Protein AF-A0A932L4J0-F1 (afdb_monomer)

Radius of gyration: 14.13 Å; Cα contacts (8 Å, |Δi|>4): 69; chains: 1; bounding box: 33×28×38 Å

Structure (mmCIF, N/CA/C/O backbone):
data_AF-A0A932L4J0-F1
#
_entry.id   AF-A0A932L4J0-F1
#
loop_
_atom_site.group_PDB
_atom_site.id
_atom_site.type_symbol
_atom_site.label_atom_id
_atom_site.label_alt_id
_atom_site.label_comp_id
_atom_site.label_asym_id
_atom_site.label_entity_id
_atom_site.label_seq_id
_atom_site.pdbx_PDB_ins_code
_atom_site.Cartn_x
_atom_site.Cartn_y
_atom_site.Cartn_z
_atom_site.occupancy
_atom_site.B_iso_or_equiv
_atom_site.auth_seq_id
_atom_site.auth_comp_id
_atom_site.auth_asym_id
_atom_site.auth_atom_id
_atom_site.pdbx_PDB_model_num
ATOM 1 N N . SER A 1 1 ? 2.624 -9.296 25.847 1.00 69.25 1 SER A N 1
ATOM 2 C CA . SER A 1 1 ? 1.754 -9.720 24.730 1.00 69.25 1 SER A CA 1
ATOM 3 C C . SER A 1 1 ? 2.386 -9.257 23.426 1.00 69.25 1 SER A C 1
ATOM 5 O O . SER A 1 1 ? 2.807 -8.110 23.346 1.00 69.25 1 SER A O 1
ATOM 7 N N . HIS A 1 2 ? 2.516 -10.139 22.432 1.00 87.06 2 HIS A N 1
ATOM 8 C CA . HIS A 1 2 ? 3.048 -9.803 21.106 1.00 87.06 2 HIS A CA 1
ATOM 9 C C . HIS A 1 2 ? 1.940 -9.972 20.069 1.00 87.06 2 HIS A C 1
ATOM 11 O O . HIS A 1 2 ? 1.281 -11.006 20.039 1.00 87.06 2 HIS A O 1
ATOM 17 N N . GLY A 1 3 ? 1.718 -8.951 19.247 1.00 91.12 3 GLY A N 1
ATOM 18 C CA . GLY A 1 3 ? 0.709 -8.976 18.195 1.00 91.12 3 GLY A CA 1
ATOM 19 C C . GLY A 1 3 ? 0.519 -7.600 17.570 1.00 91.12 3 GLY A C 1
ATOM 20 O O . GLY A 1 3 ? 0.866 -6.583 18.168 1.00 91.12 3 GLY A O 1
ATOM 21 N N . SER A 1 4 ? -0.031 -7.580 16.362 1.00 94.94 4 SER A N 1
ATOM 22 C CA . SER A 1 4 ? -0.462 -6.366 15.680 1.00 94.94 4 SER A CA 1
ATOM 23 C C . SER A 1 4 ? -1.828 -6.618 15.043 1.00 94.94 4 SER A C 1
ATOM 25 O O . SER A 1 4 ? -2.037 -7.699 14.490 1.00 94.94 4 SER A O 1
ATOM 27 N N . PRO A 1 5 ? -2.751 -5.641 15.084 1.00 93.94 5 PRO A N 1
ATOM 28 C CA . PRO A 1 5 ? -4.039 -5.744 14.404 1.00 93.94 5 PRO A CA 1
ATOM 29 C C . PRO A 1 5 ? -3.921 -5.614 12.877 1.00 93.94 5 PRO A C 1
ATOM 31 O O . PRO A 1 5 ? -4.919 -5.723 12.171 1.00 93.94 5 PRO A O 1
ATOM 34 N N . GLN A 1 6 ? -2.730 -5.317 12.350 1.00 92.38 6 GLN A N 1
ATOM 35 C CA . GLN A 1 6 ? -2.509 -5.211 10.912 1.00 92.38 6 GLN A CA 1
ATOM 36 C C . GLN A 1 6 ? -2.287 -6.599 10.304 1.00 92.38 6 GLN A C 1
ATOM 38 O O . GLN A 1 6 ? -1.679 -7.467 10.933 1.00 92.38 6 GLN A O 1
ATOM 43 N N . THR A 1 7 ? -2.728 -6.796 9.058 1.00 90.56 7 THR A N 1
ATOM 44 C CA . THR A 1 7 ? -2.503 -8.039 8.305 1.00 90.56 7 THR A CA 1
ATOM 45 C C . THR A 1 7 ? -1.030 -8.445 8.348 1.00 90.56 7 THR A C 1
ATOM 47 O O . THR A 1 7 ? -0.147 -7.592 8.274 1.00 90.56 7 THR A O 1
ATOM 50 N N . SER A 1 8 ? -0.764 -9.745 8.492 1.00 91.81 8 SER A N 1
ATOM 51 C CA . SER A 1 8 ? 0.595 -10.299 8.611 1.00 91.81 8 SER A CA 1
ATOM 52 C C . SER A 1 8 ? 1.400 -9.755 9.798 1.00 91.81 8 SER A C 1
ATOM 54 O O . SER A 1 8 ? 2.628 -9.773 9.769 1.00 91.81 8 SER A O 1
ATOM 56 N N . LEU A 1 9 ? 0.719 -9.266 10.843 1.00 94.12 9 LEU A N 1
ATOM 57 C CA . LEU A 1 9 ? 1.324 -8.731 12.067 1.00 94.12 9 LEU A CA 1
ATOM 58 C C . LEU A 1 9 ? 2.276 -7.546 11.808 1.00 94.12 9 LEU A C 1
ATOM 60 O O . LEU A 1 9 ? 3.225 -7.314 12.559 1.00 94.12 9 LEU A O 1
ATOM 64 N N . LEU A 1 10 ? 2.027 -6.776 10.744 1.00 93.06 10 LEU A N 1
ATOM 65 C CA . LEU A 1 10 ? 2.863 -5.635 10.369 1.00 93.06 10 LEU A CA 1
ATOM 66 C C . LEU A 1 10 ? 2.823 -4.537 11.439 1.00 93.06 10 LEU A C 1
ATOM 68 O O . LEU A 1 10 ? 1.783 -4.264 12.035 1.00 93.06 10 LEU A O 1
ATOM 72 N N . LYS A 1 11 ? 3.938 -3.828 11.633 1.00 94.06 11 LYS A N 1
ATOM 73 C CA . LYS A 1 11 ? 3.992 -2.677 12.557 1.00 94.06 11 LYS A CA 1
ATOM 74 C C . LYS A 1 11 ? 3.137 -1.490 12.088 1.00 94.06 11 LYS A C 1
ATOM 76 O O . LYS A 1 11 ? 2.766 -0.652 12.898 1.00 94.06 11 LYS A O 1
ATOM 81 N N . GLN A 1 12 ? 2.834 -1.419 10.791 1.00 90.88 12 GLN A N 1
ATOM 82 C CA . GLN A 1 12 ? 2.043 -0.357 10.174 1.00 90.88 12 GLN A CA 1
ATOM 83 C C . GLN A 1 12 ? 1.280 -0.901 8.958 1.00 90.88 12 GLN A C 1
ATOM 85 O O . GLN A 1 12 ? 1.765 -1.801 8.269 1.00 90.88 12 GLN A O 1
ATOM 90 N N . ARG A 1 13 ? 0.093 -0.351 8.676 1.00 88.56 13 ARG A N 1
ATOM 91 C CA . ARG A 1 13 ? -0.728 -0.746 7.522 1.00 88.56 13 ARG A CA 1
ATOM 92 C C . ARG A 1 13 ? -0.052 -0.405 6.196 1.00 88.56 13 ARG A C 1
ATOM 94 O O . ARG A 1 13 ? 0.612 0.626 6.077 1.00 88.56 13 ARG A O 1
ATOM 101 N N . GLN A 1 14 ? -0.311 -1.198 5.160 1.00 86.19 14 GLN A N 1
ATOM 102 C CA . GLN A 1 14 ? -0.088 -0.747 3.785 1.00 86.19 14 GLN A CA 1
ATOM 103 C C . GLN A 1 14 ? -1.052 0.406 3.425 1.00 86.19 14 GLN A C 1
ATOM 105 O O . GLN A 1 14 ? -2.164 0.454 3.957 1.00 86.19 14 GLN A O 1
ATOM 110 N N . PRO A 1 15 ? -0.645 1.350 2.554 1.00 83.25 15 PRO A N 1
ATOM 111 C CA . PRO A 1 15 ? 0.674 1.479 1.914 1.00 83.25 15 PRO A CA 1
ATOM 112 C C . PRO A 1 15 ? 1.735 2.179 2.787 1.00 83.25 15 PRO A C 1
ATOM 114 O O . PRO A 1 15 ? 2.892 2.286 2.386 1.00 83.25 15 PRO A O 1
ATOM 117 N N . PHE A 1 16 ? 1.376 2.653 3.983 1.00 86.12 16 PHE A N 1
ATOM 118 C CA . PHE A 1 16 ? 2.237 3.525 4.784 1.00 86.12 16 PHE A CA 1
ATOM 119 C C . PHE A 1 16 ? 3.589 2.894 5.131 1.00 86.12 16 PHE A C 1
ATOM 121 O O . PHE A 1 16 ? 4.599 3.587 5.099 1.00 86.12 16 PHE A O 1
ATOM 128 N N . ILE A 1 17 ? 3.642 1.592 5.447 1.00 89.44 17 ILE A N 1
ATOM 129 C CA . ILE A 1 17 ? 4.913 0.918 5.785 1.00 89.44 17 ILE A CA 1
ATOM 130 C C . ILE A 1 17 ? 5.939 0.962 4.642 1.00 89.44 17 ILE A C 1
ATOM 132 O O . ILE A 1 17 ? 7.132 1.087 4.892 1.00 89.44 17 ILE A O 1
ATOM 136 N N . CYS A 1 18 ? 5.482 0.919 3.388 1.00 88.31 18 CYS A N 1
ATOM 137 C CA . CYS A 1 18 ? 6.347 1.040 2.216 1.00 88.31 18 CYS A CA 1
ATOM 138 C C . CYS A 1 18 ? 6.836 2.487 2.055 1.00 88.31 18 CYS A C 1
ATOM 140 O O . CYS A 1 18 ? 8.009 2.729 1.775 1.00 88.31 18 CYS A O 1
ATOM 142 N N . MET A 1 19 ? 5.946 3.456 2.293 1.00 85.12 19 MET A N 1
ATOM 143 C CA . MET A 1 19 ? 6.233 4.888 2.167 1.00 85.12 19 MET A CA 1
ATOM 144 C C . MET A 1 19 ? 7.184 5.428 3.237 1.00 85.12 19 MET A C 1
ATOM 146 O O . MET A 1 19 ? 7.776 6.481 3.019 1.00 85.12 19 MET A O 1
ATOM 150 N N . THR A 1 20 ? 7.386 4.709 4.346 1.00 89.00 20 THR A N 1
ATOM 151 C CA . THR A 1 20 ? 8.415 5.046 5.343 1.00 89.00 20 THR A CA 1
ATOM 152 C C . THR A 1 20 ? 9.812 5.137 4.717 1.00 89.00 20 THR A C 1
ATOM 154 O O . THR A 1 20 ? 10.598 5.9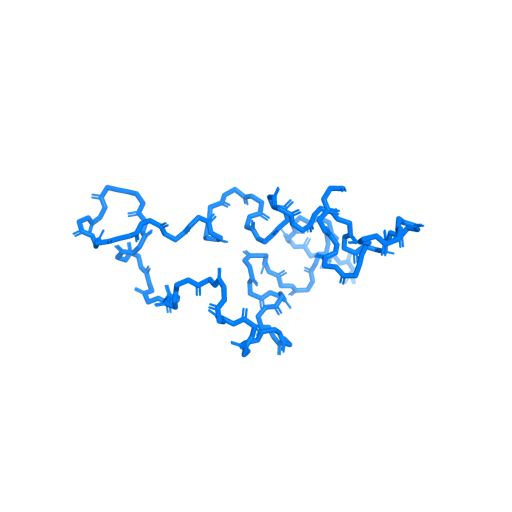83 5.129 1.00 89.00 20 THR A O 1
ATOM 157 N N . CYS A 1 21 ? 10.100 4.325 3.693 1.00 89.12 21 CYS A N 1
ATOM 158 C CA . CYS A 1 21 ? 11.382 4.348 2.979 1.00 89.12 21 CYS A CA 1
ATOM 159 C C . CYS A 1 21 ? 11.236 4.819 1.522 1.00 89.12 21 CYS A C 1
ATOM 161 O O . CYS A 1 21 ? 12.067 5.573 1.026 1.00 89.12 21 CYS A O 1
ATOM 163 N N . HIS A 1 22 ? 10.160 4.425 0.836 1.00 86.00 22 HIS A N 1
ATOM 164 C CA . HIS A 1 22 ? 9.960 4.668 -0.599 1.00 86.00 22 HIS A CA 1
ATOM 165 C C . HIS A 1 22 ? 9.216 5.966 -0.912 1.00 86.00 22 HIS A C 1
ATOM 167 O O . HIS A 1 22 ? 8.565 6.085 -1.950 1.00 86.00 22 HIS A O 1
ATOM 173 N N . GLN A 1 23 ? 9.309 6.971 -0.038 1.00 77.81 23 GLN A N 1
ATOM 174 C CA . GLN A 1 23 ? 8.624 8.235 -0.275 1.00 77.81 23 GLN A CA 1
ATOM 175 C C . GLN A 1 23 ? 9.044 8.890 -1.596 1.00 77.81 23 GLN A C 1
ATOM 177 O O . GLN A 1 23 ? 8.218 9.500 -2.248 1.00 77.81 23 GLN A O 1
ATOM 182 N N . THR A 1 24 ? 10.292 8.761 -2.040 1.00 72.50 24 THR A N 1
ATOM 183 C CA . THR A 1 24 ? 10.771 9.402 -3.274 1.00 72.50 24 THR A CA 1
ATOM 184 C C . THR A 1 24 ? 10.588 8.546 -4.524 1.00 72.50 24 THR A C 1
ATOM 186 O O . THR A 1 24 ? 10.7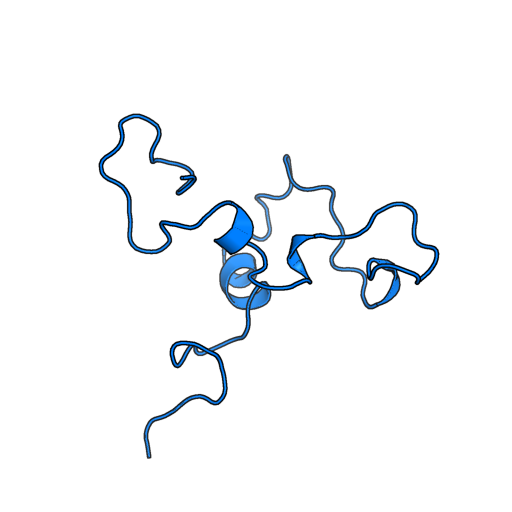60 9.061 -5.623 1.00 72.50 24 THR A O 1
ATOM 189 N N . SER A 1 25 ? 10.154 7.286 -4.403 1.00 69.06 25 SER A N 1
ATOM 190 C CA . SER A 1 25 ? 9.914 6.369 -5.534 1.00 69.06 25 SER A CA 1
ATOM 191 C C . SER A 1 25 ? 8.662 6.730 -6.365 1.00 69.06 25 SER A C 1
ATOM 193 O O . SER A 1 25 ? 8.096 5.888 -7.053 1.00 69.06 25 SER A O 1
ATOM 195 N N . ARG A 1 26 ? 8.220 7.993 -6.299 1.00 61.28 26 ARG A N 1
ATOM 196 C CA . ARG A 1 26 ? 6.990 8.541 -6.893 1.00 61.28 26 ARG A CA 1
ATOM 197 C C . ARG A 1 26 ? 7.095 8.831 -8.387 1.00 61.28 26 ARG A C 1
ATOM 199 O O . ARG A 1 26 ? 6.076 9.106 -8.996 1.00 61.28 26 ARG A O 1
ATOM 206 N N . THR A 1 27 ? 8.279 8.762 -8.996 1.00 62.62 27 THR A N 1
ATOM 207 C CA . THR A 1 27 ? 8.456 9.110 -10.420 1.00 62.62 27 THR A CA 1
ATOM 208 C C . THR A 1 27 ? 7.543 8.302 -11.350 1.00 62.62 27 THR A C 1
ATOM 210 O O . THR A 1 27 ? 7.143 8.803 -12.393 1.00 62.62 27 THR A O 1
ATOM 213 N N . ASN A 1 28 ? 7.151 7.091 -10.936 1.00 64.69 28 ASN A N 1
ATOM 214 C CA . ASN A 1 28 ? 6.280 6.199 -11.707 1.00 64.69 28 ASN A CA 1
ATOM 215 C C . ASN A 1 28 ? 4.907 5.972 -11.036 1.00 64.69 28 ASN A C 1
ATOM 217 O O . ASN A 1 28 ? 4.125 5.136 -11.486 1.00 64.69 28 ASN A O 1
ATOM 221 N N . HIS A 1 29 ? 4.616 6.689 -9.948 1.00 73.69 29 HIS A N 1
ATOM 222 C CA . HIS A 1 29 ? 3.332 6.662 -9.254 1.00 73.69 29 HIS A CA 1
ATOM 223 C C . HIS A 1 29 ? 2.862 8.104 -9.090 1.00 73.69 29 HIS A C 1
ATOM 225 O O . HIS A 1 29 ? 3.378 8.790 -8.205 1.00 73.69 29 HIS A O 1
ATOM 231 N N . ASP A 1 30 ? 1.901 8.548 -9.912 1.00 59.66 30 ASP A N 1
ATOM 232 C CA . ASP A 1 30 ? 1.348 9.904 -9.827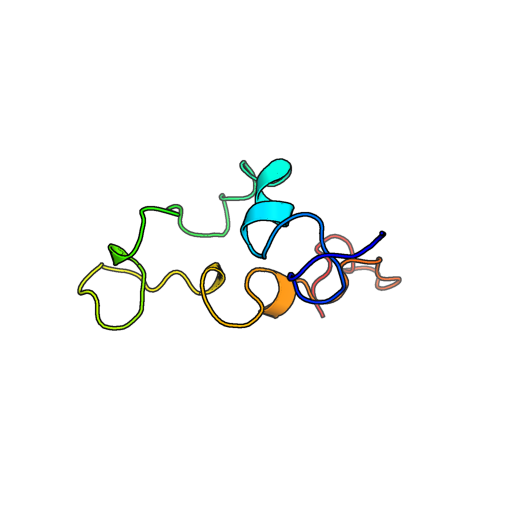 1.00 59.66 30 ASP A CA 1
ATOM 233 C C . ASP A 1 30 ? 1.086 10.278 -8.368 1.00 59.66 30 ASP A C 1
ATOM 235 O O . ASP A 1 30 ? 0.367 9.602 -7.617 1.00 59.66 30 ASP A O 1
ATOM 239 N N . ALA A 1 31 ? 1.815 11.302 -7.933 1.00 52.41 31 ALA A N 1
ATOM 240 C CA . ALA A 1 31 ? 1.874 11.690 -6.547 1.00 52.41 31 ALA A CA 1
ATOM 241 C C . ALA A 1 31 ? 0.509 12.232 -6.145 1.00 52.41 31 ALA A C 1
ATOM 243 O O . ALA A 1 31 ? 0.065 13.232 -6.693 1.00 52.41 31 ALA A O 1
ATOM 244 N N . MET A 1 32 ? -0.113 11.598 -5.155 1.00 54.44 32 MET A N 1
ATOM 245 C CA . MET A 1 32 ? -0.629 12.264 -3.961 1.00 54.44 32 MET A CA 1
ATOM 246 C C . MET A 1 32 ? -1.316 11.228 -3.068 1.00 54.44 32 MET A C 1
ATOM 248 O O . MET A 1 32 ? -2.395 10.733 -3.370 1.00 54.44 32 MET A O 1
ATOM 252 N N . VAL A 1 33 ? -0.704 10.935 -1.918 1.00 56.00 33 VAL A N 1
ATOM 253 C CA . VAL A 1 33 ? -1.497 10.612 -0.728 1.00 56.00 33 VAL A CA 1
ATOM 254 C C . VAL A 1 33 ? -1.995 11.962 -0.219 1.00 56.00 33 VAL A C 1
ATOM 256 O O . VAL A 1 33 ? -1.372 12.580 0.636 1.00 56.00 33 VAL A O 1
ATOM 259 N N . SER A 1 34 ? -3.079 12.453 -0.804 1.00 52.69 34 SER A N 1
ATOM 260 C CA . SER A 1 34 ? -3.781 13.668 -0.387 1.00 52.69 34 SER A CA 1
ATOM 261 C C . SER A 1 34 ? -5.193 13.287 0.049 1.00 52.69 34 SER A C 1
ATOM 263 O O . SER A 1 34 ? -6.199 13.755 -0.486 1.00 52.69 34 SER A O 1
ATOM 265 N N . GLY A 1 35 ? -5.257 12.393 1.037 1.00 59.62 35 GLY A N 1
ATOM 266 C CA . GLY A 1 35 ? -6.482 12.079 1.763 1.00 59.62 35 GLY A CA 1
ATOM 267 C C . GLY A 1 35 ? -7.575 11.400 0.934 1.00 59.62 35 GLY A C 1
ATOM 268 O O . GLY A 1 35 ? -7.336 10.783 -0.100 1.00 59.62 35 GLY A O 1
ATOM 269 N N . GLY A 1 36 ? -8.811 11.481 1.430 1.00 62.19 36 GLY A N 1
ATOM 270 C CA . GLY A 1 36 ? -9.960 10.784 0.846 1.00 62.19 36 GLY A CA 1
ATOM 271 C C . GLY A 1 36 ? -10.348 11.240 -0.564 1.00 62.19 36 GLY A C 1
ATOM 272 O O . GLY A 1 36 ? -11.185 10.601 -1.188 1.00 62.19 36 GLY A O 1
ATOM 273 N N . LEU A 1 37 ? -9.762 12.316 -1.098 1.00 67.19 37 LEU A N 1
ATOM 274 C CA . LEU A 1 37 ? -10.098 12.841 -2.426 1.00 67.19 37 LEU A CA 1
ATOM 275 C C . LEU A 1 37 ? -9.652 11.923 -3.578 1.00 67.19 37 LEU A C 1
ATOM 277 O O . LEU A 1 37 ? -10.211 12.014 -4.665 1.00 67.19 37 LEU A O 1
ATOM 281 N N . GLN A 1 38 ? -8.674 11.037 -3.349 1.00 69.31 38 GLN A N 1
ATOM 282 C CA . GLN A 1 38 ? -8.217 10.053 -4.346 1.00 69.31 38 GLN A CA 1
ATOM 283 C C . GLN A 1 38 ? -8.890 8.677 -4.188 1.00 69.31 38 GLN A C 1
ATOM 285 O O . GLN A 1 38 ? -8.476 7.705 -4.827 1.00 69.31 38 GLN A O 1
ATOM 290 N N . LEU A 1 39 ? -9.911 8.567 -3.330 1.00 70.62 39 LEU A N 1
ATOM 291 C CA . LEU A 1 39 ? -10.747 7.372 -3.254 1.00 70.62 39 LEU A CA 1
ATOM 292 C C . LEU A 1 39 ? -11.723 7.340 -4.444 1.00 70.62 39 LEU A C 1
ATOM 294 O O . LEU A 1 39 ? -12.231 8.391 -4.849 1.00 70.62 39 LEU A O 1
ATOM 298 N N . PRO A 1 40 ? -12.028 6.150 -4.995 1.00 66.75 40 PRO A N 1
ATOM 299 C CA . PRO A 1 40 ? -13.061 6.005 -6.013 1.00 66.75 40 PRO A CA 1
ATOM 300 C C . PRO A 1 40 ? -14.381 6.635 -5.568 1.00 66.75 40 PRO A C 1
ATOM 302 O O . PRO A 1 40 ? -14.827 6.422 -4.443 1.00 66.75 40 PRO A O 1
ATOM 305 N N . GLY A 1 41 ? -14.996 7.412 -6.459 1.00 70.31 41 GLY A N 1
ATOM 306 C CA . GLY A 1 41 ? -16.272 8.087 -6.204 1.00 70.31 41 GLY A CA 1
ATOM 307 C C . GLY A 1 41 ? -16.167 9.463 -5.541 1.00 70.31 41 GLY A C 1
ATOM 308 O O . GLY A 1 41 ? -17.181 10.143 -5.443 1.00 70.31 41 GLY A O 1
ATOM 309 N N . ASN A 1 42 ? -1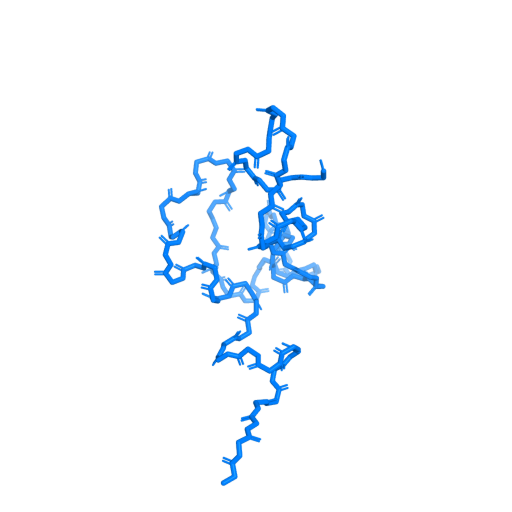4.970 9.918 -5.153 1.00 69.44 42 ASN A N 1
ATOM 310 C CA . ASN A 1 42 ? -14.793 11.180 -4.422 1.00 69.44 42 ASN A CA 1
ATOM 311 C C . ASN A 1 42 ? -14.420 12.395 -5.303 1.00 69.44 42 ASN A C 1
ATOM 313 O O . ASN A 1 42 ? -13.939 13.406 -4.796 1.00 69.44 42 ASN A O 1
ATOM 317 N N . GLY A 1 43 ? -14.623 12.305 -6.624 1.00 58.09 43 GLY A N 1
ATOM 318 C CA . GLY A 1 43 ? -14.527 13.438 -7.561 1.00 58.09 43 GLY A CA 1
ATOM 319 C C . GLY A 1 43 ? -13.118 13.964 -7.883 1.00 58.09 43 GLY A C 1
ATOM 320 O O . GLY A 1 43 ? -12.997 14.895 -8.674 1.00 58.09 43 GLY A O 1
ATOM 321 N N . GLY A 1 44 ? -12.051 13.394 -7.311 1.00 57.75 44 GLY A N 1
ATOM 322 C CA . GLY A 1 44 ? -10.667 13.749 -7.642 1.00 57.75 44 GLY A CA 1
ATOM 323 C C . GLY A 1 44 ? -10.199 13.144 -8.971 1.00 57.75 44 GLY A C 1
ATOM 324 O O . GLY A 1 44 ? -10.529 12.002 -9.284 1.00 57.75 44 GLY A O 1
ATOM 325 N N . GLY A 1 45 ? -9.391 13.892 -9.732 1.00 53.50 45 GLY A N 1
ATOM 326 C CA . GLY A 1 45 ? -8.890 13.553 -11.079 1.00 53.50 45 GLY A CA 1
ATOM 327 C C . GLY A 1 45 ? -7.940 12.347 -11.194 1.00 53.50 45 GLY A C 1
ATOM 328 O O . GLY A 1 45 ? -7.187 12.258 -12.155 1.00 53.50 45 GLY A O 1
ATOM 329 N N . GLY A 1 46 ? -7.963 11.417 -10.241 1.00 59.53 46 GLY A N 1
ATOM 330 C CA . GLY A 1 46 ? -7.192 10.179 -10.282 1.00 59.53 46 GLY A CA 1
ATOM 331 C C . GLY A 1 46 ? -7.461 9.320 -9.051 1.00 59.53 46 GLY A C 1
ATOM 332 O O . GLY A 1 46 ? -7.280 9.766 -7.917 1.00 59.53 46 GLY A O 1
ATOM 333 N N . THR A 1 47 ? -7.893 8.076 -9.257 1.00 60.00 47 THR A N 1
ATOM 334 C CA . THR A 1 47 ? -8.005 7.093 -8.175 1.00 60.00 47 THR A CA 1
ATOM 335 C C . THR A 1 47 ? -6.622 6.578 -7.812 1.00 60.00 47 THR A C 1
ATOM 337 O O . THR A 1 47 ? -5.945 5.950 -8.629 1.00 60.00 47 THR A O 1
ATOM 340 N N . TYR A 1 48 ? -6.197 6.804 -6.572 1.00 70.31 48 TYR A N 1
ATOM 341 C CA . TYR A 1 48 ? -4.902 6.324 -6.110 1.00 70.31 48 TYR A CA 1
ATOM 342 C C . TYR A 1 48 ? -5.011 4.853 -5.698 1.00 70.31 48 TYR A C 1
ATOM 344 O O . TYR A 1 48 ? -5.335 4.510 -4.560 1.00 70.31 48 TYR A O 1
ATOM 352 N N . ASN A 1 49 ? -4.719 3.967 -6.650 1.00 66.62 49 ASN A N 1
ATOM 353 C CA . ASN A 1 49 ? -4.881 2.514 -6.517 1.00 66.62 49 ASN A CA 1
ATOM 354 C C . ASN A 1 49 ? -4.106 1.904 -5.331 1.00 66.62 49 ASN A C 1
ATOM 356 O O . ASN A 1 49 ? -4.461 0.829 -4.853 1.00 66.62 49 ASN A O 1
ATOM 360 N N . MET A 1 50 ? -3.072 2.587 -4.819 1.00 71.69 50 MET A N 1
ATOM 361 C CA . MET A 1 50 ? -2.264 2.082 -3.702 1.00 71.69 50 MET A CA 1
ATOM 362 C C . MET A 1 50 ? -2.908 2.306 -2.322 1.00 71.69 50 MET A C 1
ATOM 364 O O . MET A 1 50 ? -2.433 1.739 -1.340 1.00 71.69 50 MET A O 1
ATOM 368 N N . LEU A 1 51 ? -3.984 3.099 -2.225 1.00 70.38 51 LEU A N 1
ATOM 369 C CA . LEU A 1 51 ? -4.806 3.221 -1.008 1.00 70.38 51 LEU A CA 1
ATOM 370 C C . LEU A 1 51 ? -5.837 2.086 -0.878 1.00 70.38 51 LEU A C 1
ATOM 372 O O . LEU A 1 51 ? -6.455 1.946 0.176 1.00 70.38 51 LEU A O 1
ATOM 376 N N . LEU A 1 52 ? -6.027 1.285 -1.932 1.00 71.12 52 LEU A N 1
ATOM 377 C CA . LEU A 1 52 ? -7.065 0.264 -2.010 1.00 71.12 52 LEU A CA 1
ATOM 378 C C . LEU A 1 52 ? -6.484 -1.153 -1.960 1.00 71.12 52 LEU A C 1
ATOM 380 O O . LEU A 1 52 ? -5.370 -1.419 -2.417 1.00 71.12 52 LEU A O 1
ATOM 384 N N . ALA A 1 53 ? -7.283 -2.082 -1.428 1.00 76.44 53 ALA A N 1
ATOM 385 C CA . ALA A 1 53 ? -6.970 -3.508 -1.346 1.00 76.44 53 ALA A CA 1
ATOM 386 C C . ALA A 1 53 ? -5.564 -3.781 -0.771 1.00 76.44 53 ALA A C 1
ATOM 388 O O . ALA A 1 53 ? -5.294 -3.464 0.387 1.00 76.44 53 ALA A O 1
ATOM 389 N N . ARG A 1 54 ? -4.668 -4.380 -1.568 1.00 79.31 54 ARG A N 1
ATOM 390 C CA . ARG A 1 54 ? -3.314 -4.773 -1.146 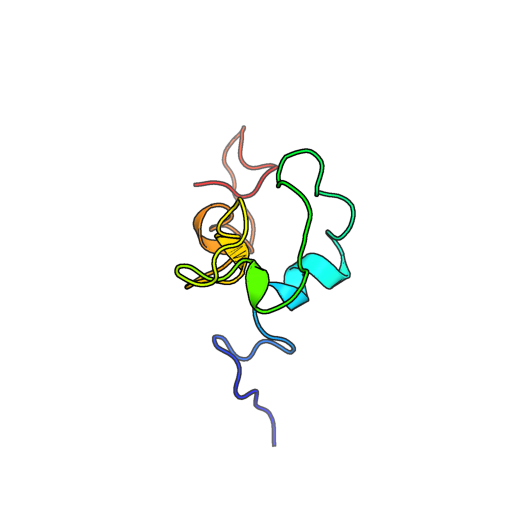1.00 79.31 54 ARG A CA 1
ATOM 391 C C . ARG A 1 54 ? -2.266 -3.668 -1.364 1.00 79.31 54 ARG A C 1
ATOM 393 O O . ARG A 1 54 ? -1.065 -3.919 -1.225 1.00 79.31 54 ARG A O 1
ATOM 400 N N . GLY A 1 55 ? -2.697 -2.455 -1.717 1.00 82.69 55 GLY A N 1
ATOM 401 C CA . GLY A 1 55 ? -1.847 -1.286 -1.933 1.00 82.69 55 GLY A CA 1
ATOM 402 C C . GLY A 1 55 ? -0.675 -1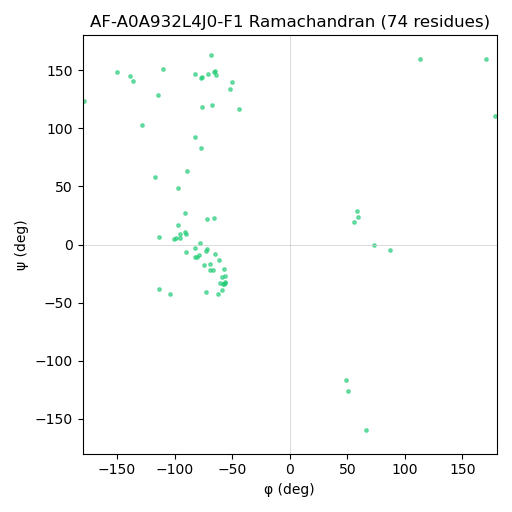.557 -2.878 1.00 82.69 55 GLY A C 1
ATOM 403 O O . GLY A 1 55 ? -0.855 -2.090 -3.971 1.00 82.69 55 GLY A O 1
ATOM 404 N N . CYS A 1 56 ? 0.548 -1.256 -2.433 1.00 85.75 56 CYS A N 1
ATOM 405 C CA . CYS A 1 56 ? 1.774 -1.493 -3.204 1.00 85.75 56 CYS A CA 1
ATOM 406 C C . CYS A 1 56 ? 1.940 -2.963 -3.633 1.00 85.75 56 CYS A C 1
ATOM 408 O O . CYS A 1 56 ? 2.463 -3.238 -4.709 1.00 85.75 56 CYS A O 1
ATOM 410 N N . SER A 1 57 ? 1.462 -3.916 -2.823 1.00 88.19 57 SER A N 1
ATOM 411 C CA . SER A 1 57 ? 1.606 -5.351 -3.114 1.00 88.19 57 SER A CA 1
ATOM 412 C C . SER A 1 57 ? 0.632 -5.891 -4.167 1.00 88.19 57 SER A C 1
ATOM 414 O O . SER A 1 57 ? 0.690 -7.078 -4.488 1.00 88.19 57 SER A O 1
ATOM 416 N N . ASN A 1 58 ? -0.221 -5.031 -4.738 1.00 84.50 58 ASN A N 1
ATOM 417 C CA . ASN A 1 58 ? -0.955 -5.349 -5.963 1.00 84.50 58 ASN A CA 1
ATOM 418 C C . ASN A 1 58 ? 0.015 -5.591 -7.136 1.00 84.50 58 ASN A C 1
ATOM 420 O O . ASN A 1 58 ? -0.156 -6.568 -7.856 1.00 84.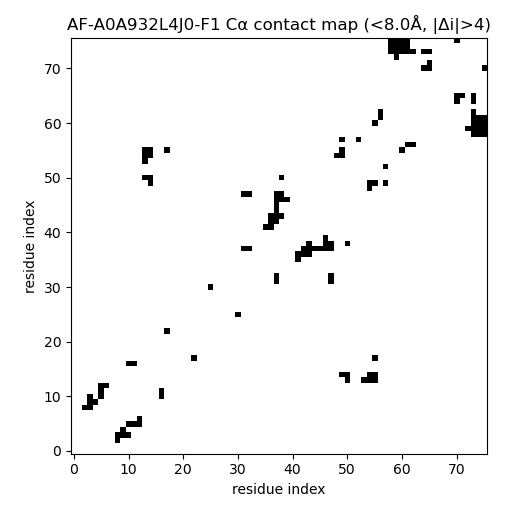50 58 ASN A O 1
ATOM 424 N N . CYS A 1 59 ? 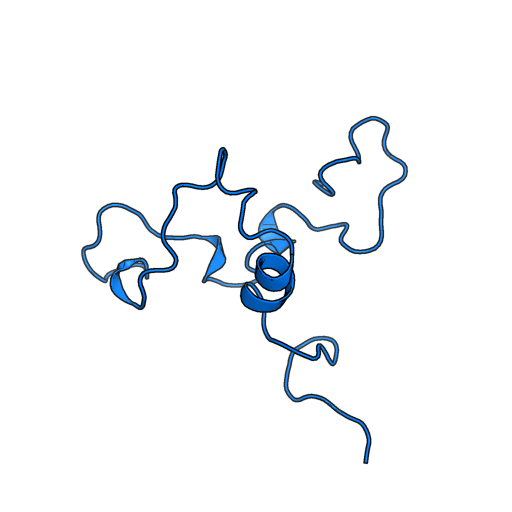1.060 -4.763 -7.272 1.00 86.44 59 CYS A N 1
ATOM 425 C CA . CYS A 1 59 ? 2.097 -4.924 -8.301 1.00 86.44 59 CYS A CA 1
ATOM 426 C C . CYS A 1 59 ? 3.397 -5.494 -7.713 1.00 86.44 59 CYS A C 1
ATOM 428 O O . CYS A 1 59 ? 3.989 -6.409 -8.278 1.00 86.44 59 CYS A O 1
ATOM 430 N N . HIS A 1 60 ? 3.817 -5.008 -6.540 1.00 90.00 60 HIS A N 1
ATOM 431 C CA . HIS A 1 60 ? 5.057 -5.411 -5.868 1.00 90.00 6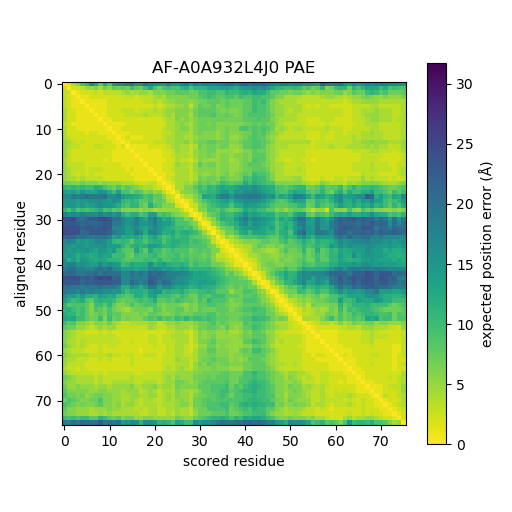0 HIS A CA 1
ATOM 432 C C . HIS A 1 60 ? 4.824 -6.607 -4.938 1.00 90.00 60 HIS A C 1
ATOM 434 O O . HIS A 1 60 ? 4.908 -6.504 -3.714 1.00 90.00 60 HIS A O 1
ATOM 440 N N . SER A 1 61 ? 4.430 -7.744 -5.508 1.00 91.50 61 SER A N 1
ATOM 441 C CA . SER A 1 61 ? 3.995 -8.913 -4.730 1.00 91.50 61 SER A CA 1
ATOM 442 C C . SER A 1 61 ? 5.137 -9.683 -4.047 1.00 91.50 61 SER A C 1
ATOM 444 O O . SER A 1 61 ? 4.889 -10.424 -3.096 1.00 91.50 61 SER A O 1
ATOM 446 N N . LYS A 1 62 ? 6.389 -9.487 -4.479 1.00 94.44 62 LYS A N 1
ATOM 447 C CA . LYS A 1 62 ? 7.574 -10.220 -4.002 1.00 94.44 62 LYS A CA 1
ATOM 448 C C . LYS A 1 62 ? 8.341 -9.453 -2.918 1.00 94.44 62 LYS A C 1
ATOM 450 O O . LYS A 1 62 ? 9.556 -9.328 -2.983 1.00 94.44 62 LYS A O 1
ATOM 455 N N . VAL A 1 63 ? 7.649 -8.943 -1.896 1.00 92.25 63 VAL A N 1
ATOM 456 C CA . VAL A 1 63 ? 8.241 -8.087 -0.836 1.00 92.25 63 VAL A CA 1
ATOM 457 C C . VAL A 1 63 ? 9.346 -8.755 -0.000 1.00 92.25 63 VAL A C 1
ATOM 459 O O . VAL A 1 63 ? 10.065 -8.070 0.719 1.00 92.25 63 VAL A O 1
ATOM 462 N N . HIS A 1 64 ? 9.494 -10.079 -0.103 1.00 94.75 64 HIS A N 1
ATOM 463 C CA . HIS A 1 64 ? 10.565 -10.857 0.530 1.00 94.75 64 HIS A CA 1
ATOM 464 C C . HIS A 1 64 ? 11.717 -11.223 -0.422 1.00 94.75 64 HIS A C 1
ATOM 466 O O . HIS A 1 64 ? 12.624 -11.947 -0.024 1.00 94.75 64 HIS A O 1
ATOM 472 N N . GLY A 1 65 ? 11.694 -10.728 -1.661 1.00 93.25 65 GLY A N 1
ATOM 473 C CA . GLY A 1 65 ? 12.714 -10.981 -2.676 1.00 93.25 65 GLY A CA 1
ATOM 474 C C . GLY A 1 65 ? 12.210 -11.802 -3.865 1.00 93.25 65 GLY A C 1
ATOM 475 O O . GLY A 1 65 ? 11.193 -12.497 -3.802 1.00 93.25 65 GLY A O 1
ATOM 476 N N . SER A 1 66 ? 12.946 -11.702 -4.970 1.00 92.56 66 SER A N 1
ATOM 477 C CA . SER A 1 66 ? 12.739 -12.452 -6.210 1.00 92.56 66 SER A CA 1
ATOM 478 C C . SER A 1 66 ? 14.093 -12.891 -6.767 1.00 92.56 66 SER A C 1
ATOM 480 O O . SER A 1 66 ? 15.066 -12.152 -6.658 1.00 92.56 66 SER A O 1
ATOM 482 N N . ASN A 1 67 ? 14.138 -14.072 -7.387 1.00 92.94 67 ASN A N 1
ATOM 483 C CA . ASN A 1 67 ? 15.326 -14.596 -8.076 1.00 92.94 67 ASN A CA 1
ATOM 484 C C . ASN A 1 67 ? 15.269 -14.374 -9.599 1.00 92.94 67 ASN A C 1
ATOM 486 O O . ASN A 1 67 ? 16.117 -14.878 -10.331 1.00 92.94 67 ASN A O 1
ATOM 490 N N . ALA A 1 68 ? 14.250 -13.666 -10.099 1.00 91.69 68 ALA A N 1
ATOM 491 C CA . ALA A 1 68 ? 14.141 -13.356 -11.518 1.00 91.69 68 ALA A CA 1
ATOM 492 C C . ALA A 1 68 ? 15.205 -12.318 -11.937 1.00 91.69 68 ALA A C 1
ATOM 494 O O . ALA A 1 68 ? 15.473 -11.396 -11.163 1.00 91.69 68 ALA A O 1
ATOM 495 N N . PRO A 1 69 ? 15.740 -12.373 -13.173 1.00 91.81 69 PRO A N 1
ATOM 496 C CA . PRO A 1 69 ? 16.674 -11.360 -13.683 1.00 91.81 69 PRO A CA 1
ATOM 497 C C . PRO A 1 69 ? 16.091 -9.939 -13.654 1.00 91.81 69 PRO A C 1
ATOM 499 O O . PRO A 1 69 ? 16.795 -8.970 -13.393 1.00 91.81 69 PRO A O 1
ATOM 502 N N . SER A 1 70 ? 14.778 -9.817 -13.871 1.00 89.50 70 SER A N 1
ATOM 503 C CA . SER A 1 70 ? 14.006 -8.572 -13.783 1.00 89.50 70 SER A CA 1
ATOM 504 C C . SER A 1 70 ? 13.419 -8.309 -12.386 1.00 89.50 70 SER A C 1
ATOM 506 O O . SER A 1 70 ? 12.590 -7.417 -12.216 1.00 89.50 70 SER A O 1
ATOM 508 N N . GLY A 1 71 ? 13.826 -9.072 -11.367 1.00 87.81 71 GLY A N 1
ATOM 509 C CA . GLY A 1 71 ? 13.231 -9.073 -10.029 1.00 87.81 71 GLY A CA 1
ATOM 510 C C . GLY A 1 71 ? 13.517 -7.833 -9.178 1.00 87.81 71 GLY A C 1
ATOM 511 O O . GLY A 1 71 ? 12.969 -7.725 -8.084 1.00 87.81 71 GLY A O 1
ATOM 512 N N . GLY A 1 72 ? 14.332 -6.886 -9.657 1.00 89.12 72 GLY A N 1
ATOM 513 C CA . GLY A 1 72 ? 14.763 -5.712 -8.887 1.00 89.12 72 GLY A CA 1
ATOM 514 C C . GLY A 1 72 ? 13.620 -4.820 -8.388 1.00 89.12 72 GLY A C 1
ATOM 515 O O . GLY A 1 72 ? 13.743 -4.204 -7.335 1.00 89.12 72 GLY A O 1
ATOM 516 N N . MET A 1 73 ? 12.485 -4.793 -9.095 1.00 88.12 73 MET A N 1
ATOM 517 C CA . MET A 1 73 ? 11.312 -4.009 -8.693 1.00 88.12 73 MET A CA 1
ATOM 518 C C . MET A 1 73 ? 10.275 -4.823 -7.904 1.00 88.12 73 MET A C 1
ATOM 520 O O . MET A 1 73 ? 9.206 -4.311 -7.592 1.00 88.12 73 MET A O 1
ATOM 524 N N . LEU A 1 74 ? 10.558 -6.085 -7.563 1.00 90.19 74 LEU A N 1
ATOM 525 C CA . LEU A 1 74 ? 9.656 -6.969 -6.802 1.00 90.19 74 LEU A CA 1
ATOM 526 C C . LEU A 1 74 ? 8.263 -7.146 -7.437 1.00 90.19 74 LEU A C 1
ATOM 528 O O . LEU A 1 74 ? 7.301 -7.536 -6.766 1.00 90.19 74 LEU A O 1
ATOM 532 N N . THR A 1 75 ? 8.167 -6.845 -8.731 1.00 84.69 75 THR A N 1
ATOM 533 C CA . THR A 1 75 ? 7.024 -7.152 -9.586 1.00 84.69 75 THR A CA 1
ATOM 534 C C . THR A 1 75 ? 6.914 -8.662 -9.787 1.00 84.69 75 THR A C 1
ATOM 536 O O . THR A 1 75 ? 7.870 -9.374 -9.481 1.00 84.69 75 THR A O 1
ATOM 539 N N . HIS A 1 76 ? 5.741 -9.121 -10.241 1.00 70.75 76 HIS A N 1
ATOM 540 C CA . HIS A 1 76 ? 5.394 -10.529 -10.501 1.00 70.75 76 HIS A CA 1
ATOM 541 C C . HIS A 1 76 ? 6.577 -11.460 -10.807 1.00 70.75 76 HIS A C 1
ATOM 543 O O . HIS A 1 76 ? 7.303 -11.189 -11.789 1.00 70.75 76 HIS A O 1
#

Mean predicted aligned error: 7.47 Å

Foldseek 3Di:
DQADPEPPRDPDHPPVVVCVPCVVVCPPQPDDPPPPCLPPPNPHPHNRCLVDDRRPCVAQVQPVFDPDPPCPSSGD

Nearest PDB structures (foldseek):
  6r2q-assembly1_A  TM=7.591E-01  e=7.134E-03  Shewanella baltica

pLDDT: mean 78.87, std 13.21, range [52.41, 94.94]

Solvent-accessible surface area (backbone atoms only — not comparable to full-atom values): 4941 Å² total; per-residue (Å²): 140,88,86,43,98,31,80,93,55,33,96,51,54,81,41,56,58,57,44,76,75,49,63,79,68,38,90,85,40,89,84,65,97,63,68,72,40,27,39,84,91,50,86,44,102,50,65,47,65,43,81,42,95,62,14,57,44,70,56,33,61,31,83,90,59,59,90,53,96,80,21,88,71,19,43,125

Secondary structure (DSSP, 8-state):
----SSGGG-SS-TTHHHHHHHTTGGGGS-----GGGGSTTS--SS--GGGSTTGGGGT---TT---STTGGG---

Sequence (76 aa):
SHGSPQTSLLKQRQPFICMTCHQTSRTNHDAMVSGGLQLPGNGGGGTYNMLLARGCSNCHSKVHGSNAPSGGMLTH